Protein AF-A0AAE0BEW0-F1 (afdb_monomer_lite)

Foldseek 3Di:
DDDDDDDDPPDPPDPPVVVVVPPDDDDDPDDDDDPPDDDDPVVPCVVVQCVCVVLLLDHDDDDPVVVVVVVVCCVPVVVVSNVVSVVSVVVPDDPCVVVVVVVVVVVVVVVVVVVVVVVVVVVVVVD

Structure (mmCIF, N/CA/C/O backbone):
data_AF-A0AAE0BEW0-F1
#
_entry.id   AF-A0AAE0BEW0-F1
#
loop_
_atom_site.group_PDB
_atom_site.id
_atom_site.type_symbol
_atom_site.label_atom_id
_atom_site.label_alt_id
_atom_site.label_comp_id
_atom_site.label_asym_id
_atom_site.label_entity_id
_atom_site.label_seq_id
_atom_site.pdbx_PDB_ins_code
_atom_site.Cartn_x
_atom_site.Cartn_y
_atom_site.Cartn_z
_atom_site.occupancy
_atom_site.B_iso_or_equiv
_atom_site.auth_seq_id
_atom_site.auth_comp_id
_atom_site.auth_asym_id
_atom_site.auth_atom_id
_atom_site.pdbx_PDB_model_num
ATOM 1 N N . MET A 1 1 ? 9.118 47.280 -36.990 1.00 39.78 1 MET A N 1
ATOM 2 C CA . MET A 1 1 ? 10.405 46.649 -36.629 1.00 39.78 1 MET A CA 1
ATOM 3 C C . MET A 1 1 ? 10.401 46.364 -35.129 1.00 39.78 1 MET A C 1
ATOM 5 O O . MET A 1 1 ? 10.582 47.286 -34.350 1.00 39.78 1 MET A O 1
ATOM 9 N N . ARG A 1 2 ? 10.084 45.131 -34.708 1.00 32.12 2 ARG A N 1
ATOM 10 C CA . ARG A 1 2 ? 10.209 44.686 -33.308 1.00 32.12 2 ARG A CA 1
ATOM 11 C C . ARG A 1 2 ? 11.341 43.666 -33.266 1.00 32.12 2 ARG A C 1
ATOM 13 O O . ARG A 1 2 ? 11.221 42.608 -33.870 1.00 32.12 2 ARG A O 1
ATOM 20 N N . SER A 1 3 ? 12.441 44.033 -32.621 1.00 34.91 3 SER A N 1
ATOM 21 C CA . SER A 1 3 ? 13.587 43.159 -32.380 1.00 34.91 3 SER A CA 1
ATOM 22 C C . SER A 1 3 ? 13.322 42.350 -31.114 1.00 34.91 3 SER A C 1
ATOM 24 O O . SER A 1 3 ? 13.346 42.891 -30.012 1.00 34.91 3 SER A O 1
ATOM 26 N N . THR A 1 4 ? 13.048 41.060 -31.271 1.00 45.22 4 THR A N 1
ATOM 27 C CA . THR A 1 4 ? 13.064 40.069 -30.193 1.00 45.22 4 THR A CA 1
ATOM 28 C C . THR A 1 4 ? 14.512 39.691 -29.884 1.00 45.22 4 THR A C 1
ATOM 30 O O . THR A 1 4 ? 15.140 38.983 -30.667 1.00 45.22 4 THR A O 1
ATOM 33 N N . GLN A 1 5 ? 15.045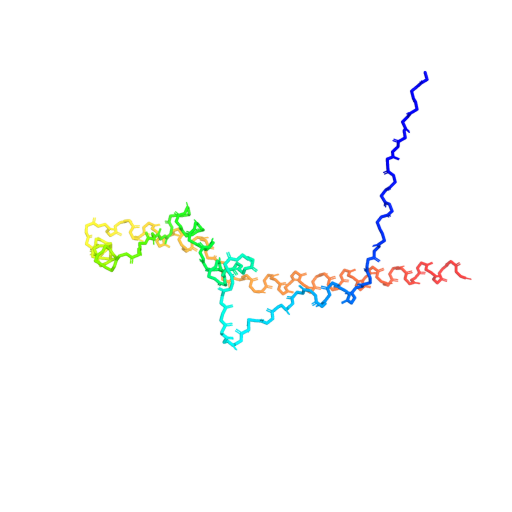 40.142 -28.748 1.00 40.38 5 GLN A N 1
ATOM 34 C CA . GLN A 1 5 ? 16.269 39.582 -28.168 1.00 40.38 5 GLN A CA 1
ATOM 35 C C . GLN A 1 5 ? 15.888 38.628 -27.034 1.00 40.38 5 GLN A C 1
ATOM 37 O O . GLN A 1 5 ? 15.293 39.028 -26.037 1.00 40.38 5 GLN A O 1
ATOM 42 N N . GLN A 1 6 ? 16.202 37.347 -27.229 1.00 37.38 6 GLN A N 1
ATOM 43 C CA . GLN A 1 6 ? 16.132 36.305 -26.206 1.00 37.38 6 GLN A CA 1
ATOM 44 C C . GLN A 1 6 ? 17.290 36.479 -25.205 1.00 37.38 6 GLN A C 1
ATOM 46 O O . GLN A 1 6 ? 18.419 36.727 -25.635 1.00 37.38 6 GLN A O 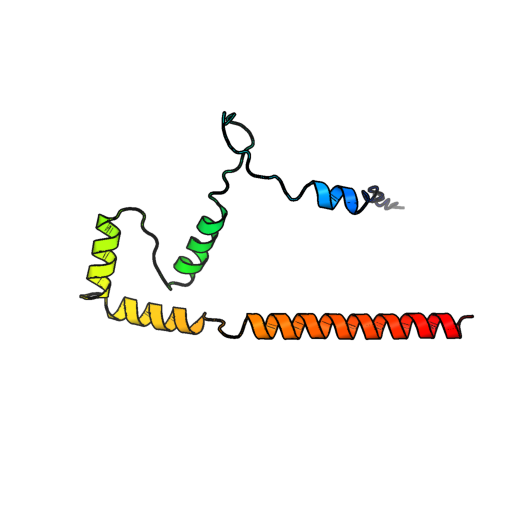1
ATOM 51 N N . PRO A 1 7 ? 17.077 36.294 -23.891 1.00 37.81 7 PRO A N 1
ATOM 52 C CA . PRO A 1 7 ? 18.180 36.208 -22.946 1.00 37.81 7 PRO A CA 1
ATOM 53 C C . PRO A 1 7 ? 18.893 34.854 -23.078 1.00 37.81 7 PRO A C 1
ATOM 55 O O . PRO A 1 7 ? 18.297 33.785 -22.969 1.00 37.81 7 PRO A O 1
ATOM 58 N N . SER A 1 8 ? 20.200 34.918 -23.328 1.00 41.16 8 SER A N 1
ATOM 59 C CA . SER A 1 8 ? 21.101 33.774 -23.477 1.00 41.16 8 SER A CA 1
ATOM 60 C C . SER A 1 8 ? 21.272 33.033 -22.140 1.00 41.16 8 SER A C 1
ATOM 62 O O . SER A 1 8 ? 21.907 33.541 -21.213 1.00 41.16 8 SER A O 1
ATOM 64 N N . CYS A 1 9 ? 20.770 31.801 -22.047 1.00 37.84 9 CYS A N 1
ATOM 65 C CA . CYS A 1 9 ? 21.039 30.884 -20.939 1.00 37.84 9 CYS A CA 1
ATOM 66 C C . CYS A 1 9 ? 22.443 30.260 -21.069 1.00 37.84 9 CYS A C 1
ATOM 68 O O . CYS A 1 9 ? 22.579 29.075 -21.355 1.00 37.84 9 CYS A O 1
ATOM 70 N N . ARG A 1 10 ? 23.515 31.034 -20.855 1.00 41.91 10 ARG A N 1
ATOM 71 C CA . ARG A 1 10 ? 24.860 30.474 -20.606 1.00 41.91 10 ARG A CA 1
ATOM 72 C C . ARG A 1 10 ? 25.130 30.407 -19.107 1.00 41.91 10 ARG A C 1
ATOM 74 O O . ARG A 1 10 ? 25.937 31.157 -18.565 1.00 41.91 10 ARG A O 1
ATOM 81 N N . GLY A 1 11 ? 24.444 29.486 -18.436 1.00 39.12 11 GLY A N 1
ATOM 82 C CA . GLY A 1 11 ? 24.844 29.021 -17.112 1.00 39.12 11 GLY A CA 1
ATOM 83 C C . GLY A 1 11 ? 25.989 28.022 -17.258 1.00 39.12 11 GLY A C 1
ATOM 84 O O . GLY A 1 11 ? 25.837 26.991 -17.905 1.00 39.12 11 GLY A O 1
ATOM 85 N N . ARG A 1 12 ? 27.151 28.342 -16.686 1.00 47.03 12 ARG A N 1
ATOM 86 C CA . ARG A 1 12 ? 28.321 27.459 -16.594 1.00 47.03 12 ARG A CA 1
ATOM 87 C C . ARG A 1 12 ? 27.908 26.154 -15.896 1.00 47.03 12 ARG A C 1
ATOM 89 O O . ARG A 1 12 ? 27.641 26.175 -14.696 1.00 47.03 12 ARG A O 1
ATOM 96 N N . LEU A 1 13 ? 27.838 25.041 -16.632 1.00 47.81 13 LEU A N 1
ATOM 97 C CA . LEU A 1 13 ? 27.651 23.707 -16.051 1.00 47.81 13 LEU A CA 1
ATOM 98 C C . LEU A 1 13 ? 28.785 23.471 -15.048 1.00 47.81 13 LEU A C 1
ATOM 100 O O . LEU A 1 13 ? 29.959 23.474 -15.422 1.00 47.81 13 LEU A O 1
ATOM 104 N N . LYS A 1 14 ? 28.446 23.335 -13.763 1.00 51.34 14 LYS A N 1
ATOM 105 C CA . LYS A 1 14 ? 29.417 22.888 -12.760 1.00 51.34 14 LYS A CA 1
ATOM 106 C C . LYS A 1 14 ? 29.784 21.428 -13.075 1.00 51.34 14 LYS A C 1
ATOM 108 O O . LYS A 1 14 ? 28.897 20.680 -13.492 1.00 51.34 14 LYS A O 1
ATOM 113 N N . PRO A 1 15 ? 31.055 21.025 -12.907 1.00 49.66 15 PRO A N 1
ATOM 114 C CA . PRO A 1 15 ? 31.491 19.656 -13.170 1.00 49.66 15 PRO A CA 1
ATOM 115 C C . PRO A 1 15 ? 30.695 18.657 -12.320 1.00 49.66 15 PRO A C 1
ATOM 117 O O . PRO A 1 15 ? 30.276 18.979 -11.205 1.00 49.66 15 PRO A O 1
ATOM 120 N N . LEU A 1 16 ? 30.483 17.453 -12.858 1.00 48.09 16 LEU A N 1
ATOM 121 C CA . LEU A 1 16 ? 29.646 16.398 -12.268 1.00 48.09 16 LEU A CA 1
ATOM 122 C C . LEU A 1 16 ? 30.068 16.033 -10.827 1.00 48.09 16 LEU A C 1
ATOM 124 O O . LEU A 1 16 ? 29.230 15.664 -10.008 1.00 48.09 16 LEU A O 1
ATOM 128 N N . GLU A 1 17 ? 31.344 16.223 -10.484 1.00 47.16 17 GLU A N 1
ATOM 129 C CA . GLU A 1 17 ? 31.893 16.020 -9.135 1.00 47.16 17 GLU A CA 1
ATOM 130 C C . GLU A 1 17 ? 31.347 17.013 -8.094 1.00 47.16 17 GLU A C 1
ATOM 132 O O . GLU A 1 17 ? 31.142 16.642 -6.938 1.00 47.16 17 GLU A O 1
ATOM 137 N N . ALA A 1 18 ? 30.994 18.242 -8.492 1.00 44.91 18 ALA A N 1
ATOM 138 C CA . ALA A 1 18 ? 30.421 19.244 -7.584 1.00 44.91 18 ALA A CA 1
ATOM 139 C C . ALA A 1 18 ? 28.955 18.944 -7.200 1.00 44.91 18 ALA A C 1
ATOM 141 O O . ALA A 1 18 ? 28.462 19.425 -6.177 1.00 44.91 18 ALA A O 1
ATOM 142 N N . LEU A 1 19 ? 28.251 18.142 -8.007 1.00 47.75 19 LEU A N 1
ATOM 143 C CA . LEU A 1 19 ? 26.893 17.663 -7.713 1.00 47.75 19 LEU A CA 1
ATOM 144 C C . LEU A 1 19 ? 26.894 16.415 -6.817 1.00 47.75 19 LEU A C 1
ATOM 146 O O . LEU A 1 19 ? 25.920 16.179 -6.105 1.00 47.75 19 LEU A O 1
ATOM 150 N N . LEU A 1 20 ? 27.985 15.645 -6.811 1.00 45.94 20 LEU A N 1
ATOM 151 C CA . LEU A 1 20 ? 28.132 14.451 -5.974 1.00 45.94 20 LEU A CA 1
ATOM 152 C C . LEU A 1 20 ? 28.548 14.785 -4.532 1.00 45.94 20 LEU A C 1
ATOM 154 O O . LEU A 1 20 ? 28.137 14.090 -3.607 1.00 45.94 20 LEU A O 1
ATOM 158 N N . GLN A 1 21 ? 29.270 15.887 -4.307 1.00 46.03 21 GLN A N 1
ATOM 159 C CA . GLN A 1 21 ? 29.674 16.320 -2.958 1.00 46.03 21 GLN A CA 1
ATOM 160 C C . GLN A 1 21 ? 28.552 16.978 -2.133 1.00 46.03 21 GLN A C 1
ATOM 162 O O . GLN A 1 21 ? 28.694 17.122 -0.924 1.00 46.03 21 GLN A O 1
ATOM 167 N N . THR A 1 22 ? 27.426 17.363 -2.743 1.00 46.72 22 THR A N 1
ATOM 168 C CA . THR A 1 22 ? 26.341 18.101 -2.059 1.00 46.72 22 THR A CA 1
ATOM 169 C C . THR A 1 22 ? 25.122 17.250 -1.676 1.00 46.72 22 THR A C 1
ATOM 171 O O . THR A 1 22 ? 24.163 17.787 -1.123 1.00 46.72 22 THR A O 1
ATOM 174 N N . ARG A 1 23 ? 25.134 15.928 -1.915 1.00 47.66 23 ARG A N 1
ATOM 175 C CA . ARG A 1 23 ? 23.971 15.040 -1.675 1.00 47.66 23 ARG A CA 1
ATOM 176 C C . ARG A 1 23 ? 24.108 13.995 -0.570 1.00 47.66 23 ARG A C 1
ATOM 178 O O . ARG A 1 23 ? 23.172 13.237 -0.352 1.00 47.66 23 ARG A O 1
ATOM 185 N N . PHE A 1 24 ? 25.200 13.998 0.178 1.00 39.97 24 PHE A N 1
ATOM 186 C CA . PHE A 1 24 ? 25.298 13.218 1.407 1.00 39.97 24 PHE A CA 1
ATOM 187 C C . PHE A 1 24 ? 25.738 14.156 2.520 1.00 39.97 24 PHE A C 1
ATOM 189 O O . PHE A 1 24 ? 26.924 14.296 2.787 1.00 39.97 24 PHE A O 1
ATOM 196 N N . HIS A 1 25 ? 24.775 14.849 3.131 1.00 48.34 25 HIS A N 1
ATOM 197 C CA . HIS A 1 25 ? 25.004 15.471 4.431 1.00 48.34 25 HIS A CA 1
ATOM 198 C C . HIS A 1 25 ? 24.862 14.357 5.476 1.00 48.34 25 HIS A C 1
ATOM 200 O O . HIS A 1 25 ? 23.738 13.900 5.700 1.00 48.34 25 HIS A O 1
ATOM 206 N N . PRO A 1 26 ? 25.956 13.852 6.077 1.00 48.28 26 PRO A N 1
ATOM 207 C CA . PRO A 1 26 ? 25.836 12.931 7.195 1.00 48.28 26 PRO A CA 1
ATOM 208 C C . PRO A 1 26 ? 25.164 13.663 8.361 1.00 48.28 26 PRO A C 1
ATOM 210 O O . PRO A 1 26 ? 25.523 14.795 8.686 1.00 48.28 26 PRO A O 1
ATOM 213 N N . CYS A 1 27 ? 24.180 13.016 8.985 1.00 44.66 27 CYS A N 1
ATOM 214 C CA . CYS A 1 27 ? 23.600 13.480 10.240 1.00 44.66 27 CYS A CA 1
ATOM 215 C C . CYS A 1 27 ? 24.734 13.607 11.279 1.00 44.66 27 CYS A C 1
ATOM 217 O O . CYS A 1 27 ? 25.398 12.601 11.546 1.00 44.66 27 CYS A O 1
ATOM 219 N N . PRO A 1 28 ? 25.011 14.797 11.843 1.00 49.84 28 PRO A N 1
ATOM 220 C CA . PRO A 1 28 ? 26.110 14.945 12.788 1.00 49.84 28 PRO A CA 1
ATOM 221 C C . PRO A 1 28 ? 25.772 14.214 14.099 1.00 49.84 28 PRO A C 1
ATOM 223 O O . PRO A 1 28 ? 24.686 14.422 14.651 1.00 49.84 28 PRO A O 1
ATOM 226 N N . PRO A 1 29 ? 26.668 13.358 14.626 1.00 46.62 29 PRO A N 1
ATOM 227 C CA . PRO A 1 29 ? 26.472 12.750 15.928 1.00 46.62 29 PRO A CA 1
ATOM 228 C C . PRO A 1 29 ? 26.848 13.772 17.004 1.00 46.62 29 PRO A C 1
ATOM 230 O O . PRO A 1 29 ? 28.020 14.033 17.254 1.00 46.62 29 PRO A O 1
ATOM 233 N N . GLY A 1 30 ? 25.831 14.331 17.657 1.00 50.59 30 GLY A N 1
ATOM 234 C CA . GLY A 1 30 ? 25.984 15.067 18.910 1.00 50.59 30 GLY A CA 1
ATOM 235 C C . GLY A 1 30 ? 26.082 16.591 18.783 1.00 50.59 30 GLY A C 1
ATOM 236 O O . GLY A 1 30 ? 26.987 17.131 18.163 1.00 50.59 30 GLY A O 1
ATOM 237 N N . GLY A 1 31 ? 25.182 17.266 19.504 1.00 48.53 31 GLY A N 1
ATOM 238 C CA . GLY A 1 31 ? 25.448 18.576 20.103 1.00 48.53 31 GLY A CA 1
ATOM 239 C C . GLY A 1 31 ? 25.058 19.815 19.292 1.00 48.53 31 GLY A C 1
ATOM 240 O O . GLY A 1 31 ? 25.670 20.136 18.285 1.00 48.53 31 GLY A O 1
ATOM 241 N N . LEU A 1 32 ? 24.112 20.572 19.861 1.00 38.91 32 LEU A N 1
ATOM 242 C CA . LEU A 1 32 ? 23.726 21.959 19.554 1.00 38.91 32 LEU A CA 1
ATOM 243 C C . LEU A 1 32 ? 22.981 22.207 18.231 1.00 38.91 32 LEU A C 1
ATOM 245 O O . LEU A 1 32 ? 23.514 22.655 17.220 1.00 38.91 32 LEU A O 1
ATOM 249 N N . TRP A 1 33 ? 21.665 22.034 18.321 1.00 43.84 33 TRP A N 1
ATOM 250 C CA . TRP A 1 33 ? 20.686 22.520 17.358 1.00 43.84 33 TRP A CA 1
ATOM 251 C C . TRP A 1 33 ? 20.615 24.054 17.415 1.00 43.84 33 TRP A C 1
ATOM 253 O O . TRP A 1 33 ? 19.978 24.624 18.300 1.00 43.84 33 TRP A O 1
ATOM 263 N N . SER A 1 34 ? 21.270 24.737 16.475 1.00 44.34 34 SER A N 1
ATOM 264 C CA . SER A 1 34 ? 20.982 26.148 16.197 1.00 44.34 34 SER A CA 1
ATOM 265 C C . SER A 1 34 ? 19.658 26.247 15.431 1.00 44.34 34 SER A C 1
ATOM 267 O O . SER A 1 34 ? 19.418 25.511 14.476 1.00 44.34 34 SER A O 1
ATOM 269 N N . SER A 1 35 ? 18.778 27.151 15.859 1.00 43.56 35 SER A N 1
ATOM 270 C CA . SER A 1 35 ? 17.347 27.216 15.519 1.00 43.56 35 SER A CA 1
ATOM 271 C C . SER A 1 35 ? 17.006 27.674 14.094 1.00 43.56 35 SER A C 1
ATOM 273 O O . SER A 1 35 ? 15.841 27.940 13.795 1.00 43.56 35 SER A O 1
ATOM 275 N N . LYS A 1 36 ? 17.979 27.775 13.184 1.00 47.31 36 LYS A N 1
ATOM 276 C CA . LYS A 1 36 ? 17.740 28.180 11.793 1.00 47.31 36 LYS A CA 1
ATOM 277 C C . LYS A 1 36 ? 18.599 27.339 10.847 1.00 47.31 36 LYS A C 1
ATOM 279 O O . LYS A 1 36 ? 19.810 27.508 10.817 1.00 47.31 36 LYS A O 1
ATOM 284 N N . ALA A 1 37 ? 17.930 26.499 10.052 1.00 48.19 37 ALA A N 1
ATOM 285 C CA . ALA A 1 37 ? 18.455 25.690 8.939 1.00 48.19 37 ALA A CA 1
ATOM 286 C C . ALA A 1 37 ? 18.991 24.270 9.241 1.00 48.19 37 ALA A C 1
ATOM 288 O O . ALA A 1 37 ? 19.957 23.827 8.628 1.00 48.19 37 ALA A O 1
ATOM 289 N N . ALA A 1 38 ? 18.284 23.508 10.077 1.00 48.78 38 ALA A N 1
ATOM 290 C CA . ALA A 1 38 ? 18.289 22.044 10.019 1.00 48.78 38 ALA A CA 1
ATOM 291 C C . ALA A 1 38 ? 16.832 21.572 9.907 1.00 48.78 38 ALA A C 1
ATOM 293 O O . ALA A 1 38 ? 16.097 21.586 10.892 1.00 48.78 38 ALA A O 1
ATOM 294 N N . GLY A 1 39 ? 16.378 21.235 8.697 1.00 49.59 39 GLY A N 1
ATOM 295 C CA . GLY A 1 39 ? 15.102 20.535 8.540 1.00 49.59 39 GLY A CA 1
ATOM 296 C C . GLY A 1 39 ? 15.235 19.148 9.180 1.00 49.59 39 GLY A C 1
ATOM 297 O O . GLY A 1 39 ? 16.208 18.456 8.869 1.00 49.59 39 GLY A O 1
ATOM 298 N N . PRO A 1 40 ? 14.353 18.745 10.108 1.00 50.56 40 PRO A N 1
ATOM 299 C CA . PRO A 1 40 ? 14.504 17.477 10.807 1.00 50.56 40 PRO A CA 1
ATOM 300 C C . PRO A 1 40 ? 14.339 16.303 9.833 1.00 50.56 40 PRO A C 1
ATOM 302 O O . PRO A 1 40 ? 13.456 16.308 8.980 1.00 50.56 40 PRO A O 1
ATOM 305 N N . CYS A 1 41 ? 15.147 15.253 10.007 1.00 50.34 41 CYS A N 1
ATOM 306 C CA . CYS A 1 41 ? 15.020 13.958 9.318 1.00 50.34 41 CYS A CA 1
ATOM 307 C C . CYS A 1 41 ? 13.684 13.228 9.606 1.00 50.34 41 CYS A C 1
ATOM 309 O O . CYS A 1 41 ? 13.534 12.063 9.250 1.00 50.34 41 CYS A O 1
ATOM 311 N N . THR A 1 42 ? 12.726 13.882 10.270 1.00 46.44 42 THR A N 1
ATOM 312 C CA . THR A 1 42 ? 11.420 13.331 10.651 1.00 46.44 42 THR A CA 1
ATOM 313 C C . THR A 1 42 ? 10.417 13.320 9.499 1.00 46.44 42 THR A C 1
ATOM 315 O O . THR A 1 42 ? 9.488 12.525 9.526 1.00 46.44 42 THR A O 1
ATOM 318 N N . VAL A 1 43 ? 10.623 14.129 8.454 1.00 59.19 43 VAL A N 1
ATOM 319 C CA . VAL A 1 43 ? 9.678 14.246 7.325 1.00 59.19 43 VAL A CA 1
ATOM 320 C C . VAL A 1 43 ? 9.649 13.037 6.382 1.00 59.19 43 VAL A C 1
ATOM 322 O O . VAL A 1 43 ? 8.764 12.955 5.543 1.00 59.19 43 VAL A O 1
ATOM 325 N N . MET A 1 44 ? 10.579 12.082 6.506 1.00 73.88 44 MET A N 1
ATOM 326 C CA . MET A 1 44 ? 10.679 10.968 5.546 1.00 73.88 44 MET A CA 1
ATOM 327 C C . MET A 1 44 ? 9.438 10.065 5.529 1.00 73.88 44 MET A C 1
ATOM 329 O O . MET A 1 44 ? 9.079 9.549 4.477 1.00 73.88 44 MET A O 1
ATOM 333 N N . GLU A 1 45 ? 8.785 9.880 6.678 1.00 84.38 45 GLU A N 1
ATOM 334 C CA . GLU A 1 45 ? 7.634 8.974 6.811 1.00 84.38 45 GLU A CA 1
ATOM 335 C C . GLU A 1 45 ? 6.300 9.716 6.963 1.00 84.38 45 GLU A C 1
ATOM 337 O O . GLU A 1 45 ? 5.237 9.127 6.775 1.00 84.38 45 GLU A O 1
ATOM 342 N N . GLU A 1 46 ? 6.324 11.013 7.283 1.00 86.12 46 GLU A N 1
ATOM 343 C CA . GLU A 1 46 ? 5.103 11.813 7.438 1.00 86.12 46 GLU A CA 1
ATOM 344 C C . GLU A 1 46 ? 4.361 11.969 6.101 1.00 86.12 46 GLU A C 1
ATOM 346 O O . GLU A 1 46 ? 3.130 11.902 6.066 1.00 86.12 46 GLU A O 1
ATOM 351 N N . ASP A 1 47 ? 5.098 12.044 4.989 1.00 84.50 47 ASP A N 1
ATOM 352 C CA . ASP A 1 47 ? 4.538 12.109 3.633 1.00 84.50 47 ASP A CA 1
ATOM 353 C C . ASP A 1 47 ? 3.831 10.809 3.198 1.00 84.50 47 ASP A C 1
ATOM 355 O O . ASP A 1 47 ? 3.046 10.812 2.246 1.00 84.50 47 ASP A O 1
ATOM 359 N N . ASN A 1 48 ? 4.032 9.696 3.913 1.00 92.44 48 ASN A N 1
ATOM 360 C CA . ASN A 1 48 ? 3.308 8.449 3.653 1.00 92.44 48 ASN A CA 1
ATOM 361 C C . ASN A 1 48 ? 1.877 8.481 4.222 1.00 92.44 48 ASN A C 1
ATOM 363 O O . ASN A 1 48 ? 1.019 7.714 3.775 1.00 92.44 48 ASN A O 1
ATOM 367 N N . ILE A 1 49 ? 1.587 9.370 5.184 1.00 94.06 49 ILE A N 1
ATOM 368 C CA . ILE A 1 49 ? 0.277 9.444 5.848 1.00 94.06 49 ILE A CA 1
ATOM 369 C C . ILE A 1 49 ? -0.839 9.810 4.854 1.00 94.06 49 ILE A C 1
ATOM 371 O O . ILE A 1 49 ? -1.816 9.055 4.786 1.00 94.06 49 ILE A O 1
ATOM 375 N N . PRO A 1 50 ? -0.726 10.887 4.045 1.00 95.25 50 PRO A N 1
ATOM 376 C CA . PRO A 1 50 ? -1.755 11.223 3.061 1.00 95.25 50 PRO A CA 1
ATOM 377 C C . PRO A 1 50 ? -1.987 10.092 2.058 1.00 95.25 50 PRO A C 1
ATOM 379 O O . PRO A 1 50 ? -3.128 9.771 1.746 1.00 95.25 50 PRO A O 1
ATOM 382 N N . TYR A 1 51 ? -0.930 9.393 1.628 1.00 95.06 51 TYR A N 1
ATOM 383 C CA . TYR A 1 51 ? -1.066 8.270 0.700 1.00 95.06 51 TYR A CA 1
ATOM 384 C C . TYR A 1 51 ? -1.960 7.146 1.254 1.00 95.06 51 TYR A C 1
ATOM 386 O O . TYR A 1 51 ? -2.743 6.554 0.513 1.00 95.06 51 TYR A O 1
ATOM 394 N N . VAL A 1 52 ? -1.898 6.861 2.556 1.00 96.88 52 VAL A N 1
ATOM 395 C CA . VAL A 1 52 ? -2.749 5.848 3.205 1.00 96.88 52 VAL A CA 1
ATOM 396 C C . VAL A 1 52 ? -4.172 6.369 3.442 1.00 96.88 52 VAL A C 1
ATOM 398 O O . VAL A 1 52 ? -5.148 5.660 3.169 1.00 96.88 52 VAL A O 1
ATOM 401 N N . VAL A 1 53 ? -4.293 7.597 3.952 1.00 97.00 53 VAL A N 1
ATOM 402 C CA . VAL A 1 53 ? -5.571 8.187 4.379 1.00 97.00 53 VAL A CA 1
ATOM 403 C C . VAL A 1 53 ? -6.436 8.587 3.183 1.00 97.00 53 VAL A C 1
ATOM 405 O O . VAL A 1 53 ? -7.612 8.223 3.137 1.00 97.00 53 VAL A O 1
ATOM 408 N N . ASP A 1 54 ? -5.866 9.248 2.175 1.00 96.62 54 ASP A N 1
ATOM 409 C CA . ASP A 1 54 ? -6.608 9.740 1.006 1.00 96.62 54 ASP A CA 1
ATOM 410 C C . ASP A 1 54 ? -7.126 8.585 0.142 1.00 96.62 54 ASP A C 1
ATOM 412 O O . ASP A 1 54 ? -8.238 8.633 -0.391 1.00 96.62 54 ASP A O 1
ATOM 416 N N . ASN A 1 55 ? -6.365 7.488 0.080 1.00 97.00 55 ASN A N 1
ATOM 417 C CA . ASN A 1 55 ? -6.796 6.247 -0.566 1.00 97.00 55 ASN A CA 1
ATOM 418 C C . ASN A 1 55 ? -7.731 5.394 0.313 1.00 97.00 55 ASN A C 1
ATOM 420 O O . ASN A 1 55 ? -8.195 4.332 -0.114 1.00 97.00 55 ASN A O 1
ATOM 424 N N . LYS A 1 56 ? -8.049 5.851 1.531 1.00 97.06 56 LYS A N 1
ATOM 425 C CA . LYS A 1 56 ? -8.971 5.201 2.474 1.00 97.06 56 LYS A CA 1
ATOM 426 C C . LYS A 1 56 ? -8.581 3.759 2.791 1.00 97.06 56 LYS A C 1
ATOM 428 O O . LYS A 1 56 ? -9.456 2.894 2.878 1.00 97.06 56 LYS A O 1
ATOM 433 N N . VAL A 1 57 ? -7.290 3.470 2.909 1.00 97.62 57 VAL A N 1
ATOM 434 C CA . VAL A 1 57 ? -6.794 2.124 3.265 1.00 97.62 57 VAL A CA 1
ATOM 435 C C . VAL A 1 57 ? -6.277 2.035 4.693 1.00 97.62 57 VAL A C 1
ATOM 437 O O . VAL A 1 57 ? -5.832 0.979 5.130 1.00 97.62 57 VAL A O 1
ATOM 440 N N . GLY A 1 58 ? -6.366 3.142 5.420 1.00 96.81 58 GLY A N 1
ATOM 441 C CA . GLY A 1 58 ? -6.094 3.233 6.838 1.00 96.81 58 GLY A CA 1
ATOM 442 C C . GLY A 1 58 ? -6.534 4.590 7.374 1.00 96.81 58 GLY A C 1
ATOM 443 O O . GLY A 1 58 ? -7.080 5.422 6.649 1.00 96.81 58 GLY A O 1
ATOM 444 N N . THR A 1 59 ? -6.269 4.804 8.655 1.00 96.50 59 THR A N 1
ATOM 445 C CA . THR A 1 59 ? -6.487 6.074 9.347 1.00 96.50 59 THR A CA 1
ATOM 446 C C . THR A 1 59 ? -5.233 6.442 10.127 1.00 96.50 59 THR A C 1
ATOM 448 O O . THR A 1 59 ? -4.424 5.572 10.453 1.00 96.50 59 THR A O 1
ATOM 451 N N . PHE A 1 60 ? -5.085 7.720 10.453 1.00 96.50 60 PHE A N 1
ATOM 452 C CA . PHE A 1 60 ? -3.992 8.224 11.272 1.00 96.50 60 PHE A CA 1
ATOM 453 C C . PHE A 1 60 ? -4.525 8.788 12.590 1.00 96.50 60 PHE A C 1
ATOM 455 O O . PHE A 1 60 ? -5.494 9.543 12.607 1.00 96.50 60 PHE A O 1
ATOM 462 N N . GLU A 1 61 ? -3.892 8.416 13.699 1.00 97.19 61 GLU A N 1
ATOM 463 C CA . GLU A 1 61 ? -4.181 8.933 15.035 1.00 97.19 61 GLU A CA 1
ATOM 464 C C . GLU A 1 61 ? -2.918 8.806 15.893 1.00 97.19 61 GLU A C 1
ATOM 466 O O . GLU A 1 61 ? -2.233 7.787 15.846 1.00 97.19 61 GLU A O 1
ATOM 471 N N . SER A 1 62 ? -2.610 9.831 16.688 1.00 95.19 62 SER A N 1
ATOM 472 C CA . SER A 1 62 ? -1.412 9.876 17.534 1.00 95.19 62 SER A CA 1
ATOM 473 C C . SER A 1 62 ? -1.694 9.508 18.993 1.00 95.19 62 SER A C 1
ATOM 475 O O . SER A 1 62 ? -0.772 9.202 19.749 1.00 95.19 62 SER A O 1
ATOM 477 N N . LYS A 1 63 ? -2.965 9.516 19.420 1.00 97.38 63 LYS A N 1
ATOM 478 C CA . LYS A 1 63 ? -3.371 9.236 20.805 1.00 97.38 63 LYS A CA 1
ATOM 479 C C . LYS A 1 63 ? -3.643 7.740 21.019 1.00 97.38 63 LYS A C 1
ATOM 481 O O . LYS A 1 63 ? -4.634 7.231 20.489 1.00 97.38 63 LYS A O 1
ATOM 486 N N . PRO A 1 64 ? -2.911 7.046 21.915 1.00 98.06 64 PRO A N 1
ATOM 487 C CA . PRO A 1 64 ? -3.071 5.601 22.132 1.00 98.06 64 PRO A CA 1
ATOM 488 C C . PRO A 1 64 ? -4.500 5.158 22.475 1.00 98.06 64 PRO A C 1
ATOM 490 O O . PRO A 1 64 ? -4.985 4.155 21.960 1.00 98.06 64 PRO A O 1
ATOM 493 N N . LYS A 1 65 ? -5.219 5.938 23.296 1.00 98.12 65 LYS A N 1
ATOM 494 C CA . LYS A 1 65 ? -6.617 5.640 23.659 1.00 98.12 65 LYS A CA 1
ATOM 495 C C . LYS A 1 65 ? -7.555 5.658 22.450 1.00 98.12 65 LYS A C 1
ATOM 497 O O . LYS A 1 65 ? -8.480 4.858 22.380 1.00 98.12 65 LYS A O 1
ATOM 502 N N . LYS A 1 66 ? -7.327 6.575 21.508 1.00 98.12 66 LYS A N 1
ATOM 503 C CA . LYS A 1 66 ? -8.131 6.681 20.288 1.00 98.12 66 LYS A CA 1
ATOM 504 C C . LYS A 1 66 ? -7.785 5.560 19.311 1.00 98.12 66 LYS A C 1
ATOM 506 O O . LYS A 1 66 ? -8.704 4.978 18.753 1.00 98.12 66 LYS A O 1
ATOM 511 N N . ILE A 1 67 ? -6.508 5.185 19.203 1.00 97.88 67 ILE A N 1
ATOM 512 C CA . ILE A 1 67 ? -6.074 4.012 18.426 1.00 97.88 67 ILE A CA 1
ATOM 513 C C . ILE A 1 67 ? -6.767 2.741 18.937 1.00 97.88 67 ILE A C 1
ATOM 515 O O . ILE A 1 67 ? -7.360 2.011 18.149 1.00 97.88 67 ILE A O 1
ATOM 519 N N . ALA A 1 68 ? -6.761 2.506 20.253 1.00 98.19 68 ALA A N 1
ATOM 520 C CA . ALA A 1 68 ? -7.429 1.345 20.843 1.00 98.19 68 ALA A CA 1
ATOM 521 C C . ALA A 1 68 ? -8.935 1.323 20.534 1.00 98.19 68 ALA A C 1
ATOM 523 O O . ALA A 1 68 ? -9.474 0.274 20.190 1.00 98.19 68 ALA A O 1
ATOM 524 N N . GLN A 1 69 ? -9.600 2.483 20.591 1.00 98.19 69 GLN A N 1
ATOM 525 C CA . GLN A 1 69 ? -11.008 2.594 20.212 1.00 98.19 69 GLN A CA 1
ATOM 526 C C . GLN A 1 69 ? -11.232 2.275 18.728 1.00 98.19 69 GLN A C 1
ATOM 528 O O . GLN A 1 69 ? -12.153 1.535 18.411 1.00 98.19 69 GLN A O 1
ATOM 533 N N . ILE A 1 70 ? -10.392 2.791 17.825 1.00 98.06 70 ILE A N 1
ATOM 534 C CA . ILE A 1 70 ? -10.486 2.523 16.380 1.00 98.06 70 ILE A CA 1
ATOM 535 C C . ILE A 1 70 ? -10.356 1.021 16.101 1.00 98.06 70 ILE A C 1
ATOM 537 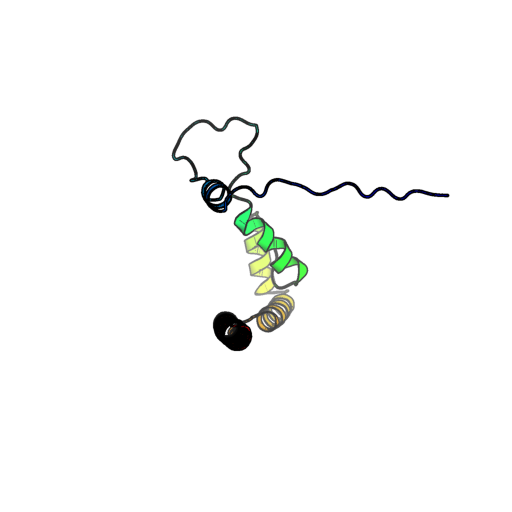O O . ILE A 1 70 ? -11.181 0.452 15.392 1.00 98.06 70 ILE A O 1
ATOM 541 N N . VAL A 1 71 ? -9.360 0.363 16.700 1.00 97.88 71 VAL A N 1
ATOM 542 C CA . VAL A 1 71 ? -9.154 -1.085 16.535 1.00 97.88 71 VAL A CA 1
ATOM 543 C C . VAL A 1 71 ? -10.330 -1.878 17.115 1.00 97.88 71 VAL A C 1
ATOM 545 O O . VAL A 1 71 ? -10.811 -2.815 16.481 1.00 97.88 71 VAL A O 1
ATOM 548 N N . SER A 1 72 ? -10.833 -1.479 18.287 1.00 98.31 72 SER A N 1
ATOM 549 C CA . SER A 1 72 ? -12.022 -2.081 18.901 1.00 98.31 72 SER A CA 1
ATOM 550 C C . SER A 1 72 ? -13.260 -1.938 18.011 1.00 98.31 72 SER A C 1
ATOM 552 O O . SER A 1 72 ? -14.026 -2.888 17.866 1.00 98.31 72 SER A O 1
ATOM 554 N N . ASP A 1 73 ? -13.457 -0.771 17.397 1.00 98.00 73 ASP A N 1
ATOM 555 C CA . ASP A 1 73 ? -14.567 -0.523 16.480 1.00 98.00 73 ASP A CA 1
ATOM 556 C C . ASP A 1 73 ? -14.461 -1.416 15.235 1.00 98.00 73 ASP A C 1
ATOM 558 O O . ASP A 1 73 ? -15.447 -2.048 14.860 1.00 98.00 73 ASP A O 1
ATOM 562 N N . TRP A 1 74 ? -13.278 -1.518 14.617 1.00 98.25 74 TRP A N 1
ATOM 563 C CA . TRP A 1 74 ? -13.043 -2.360 13.434 1.00 98.25 74 TRP A CA 1
ATOM 564 C C . TRP A 1 74 ? -13.256 -3.853 13.689 1.00 98.25 74 TRP A C 1
ATOM 566 O O . TRP A 1 74 ? -13.618 -4.584 12.772 1.00 98.25 74 TRP A O 1
ATOM 576 N N . PHE A 1 75 ? -13.051 -4.324 14.917 1.00 97.56 75 PHE A N 1
ATOM 577 C CA . PHE A 1 75 ? -13.356 -5.709 15.291 1.00 97.56 75 PHE A CA 1
ATOM 578 C C . PHE A 1 75 ? -14.770 -5.902 15.844 1.00 97.56 75 PHE A C 1
ATOM 580 O O . PHE A 1 75 ? -15.183 -7.041 16.059 1.00 97.56 75 PHE A O 1
ATOM 587 N N . GLY A 1 76 ? -15.524 -4.819 16.030 1.00 96.88 76 GLY A N 1
ATOM 588 C CA . GLY A 1 76 ? -16.914 -4.845 16.463 1.00 96.88 76 GLY A CA 1
ATOM 589 C C . GLY A 1 76 ? -17.832 -4.153 15.451 1.00 96.88 76 GLY A C 1
ATOM 590 O O . GLY A 1 76 ? -18.016 -4.664 14.346 1.00 96.88 76 GLY A O 1
ATOM 591 N N . PRO A 1 77 ? -18.440 -3.009 15.810 1.00 97.50 77 PRO A N 1
ATOM 592 C CA . PRO A 1 77 ? -19.513 -2.391 15.029 1.00 97.50 77 PRO A CA 1
ATOM 593 C C . PRO A 1 77 ? -19.094 -1.860 13.649 1.00 97.50 77 PRO A C 1
ATOM 595 O O . PRO A 1 77 ? -19.961 -1.617 12.818 1.00 97.50 77 PRO A O 1
ATOM 598 N N . LYS A 1 78 ? -17.796 -1.659 13.389 1.00 97.69 78 LYS A N 1
ATOM 599 C CA . LYS A 1 78 ? -17.257 -1.147 12.116 1.00 97.69 78 LYS A CA 1
ATOM 600 C C . LYS A 1 78 ? -16.458 -2.201 11.347 1.00 97.69 78 LYS A C 1
ATOM 602 O O . LYS A 1 78 ? -15.526 -1.866 10.616 1.00 97.69 78 LYS A O 1
ATOM 607 N N . ARG A 1 79 ? -16.811 -3.478 11.493 1.00 97.56 79 ARG A N 1
ATOM 608 C CA . ARG A 1 79 ? -16.166 -4.569 10.750 1.00 97.56 79 ARG A CA 1
ATOM 609 C C . ARG A 1 79 ? -16.258 -4.397 9.233 1.00 97.56 79 ARG A C 1
ATOM 611 O O . ARG A 1 79 ? -15.265 -4.599 8.540 1.00 97.56 79 ARG A O 1
ATOM 618 N N . ASP A 1 80 ? -17.399 -3.935 8.735 1.00 97.94 80 ASP A N 1
ATOM 619 C CA . ASP A 1 80 ? -17.602 -3.696 7.301 1.00 97.94 80 ASP A CA 1
ATOM 620 C C . ASP A 1 80 ? -16.644 -2.622 6.754 1.00 97.94 80 ASP A C 1
ATOM 622 O O . ASP A 1 80 ? -16.164 -2.710 5.622 1.00 97.94 80 ASP A O 1
ATOM 626 N N . GLU A 1 81 ? -16.307 -1.617 7.570 1.00 96.88 81 GLU A N 1
ATOM 627 C CA . GLU A 1 81 ? -15.317 -0.595 7.218 1.00 96.88 81 GLU A CA 1
ATOM 628 C C . GLU A 1 81 ? -13.922 -1.211 7.066 1.00 96.88 81 GLU A C 1
ATOM 630 O O . GLU A 1 81 ? -13.227 -0.926 6.086 1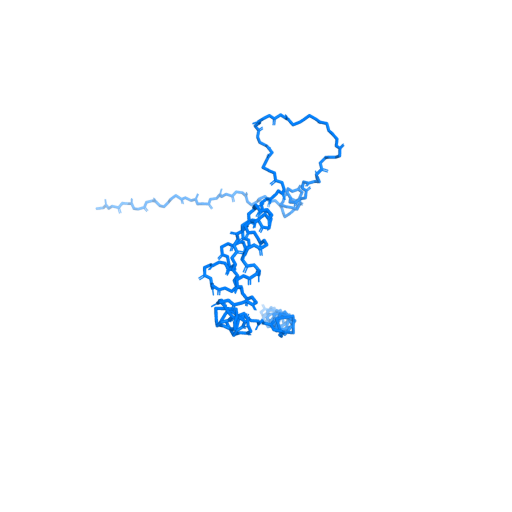.00 96.88 81 GLU A O 1
ATOM 635 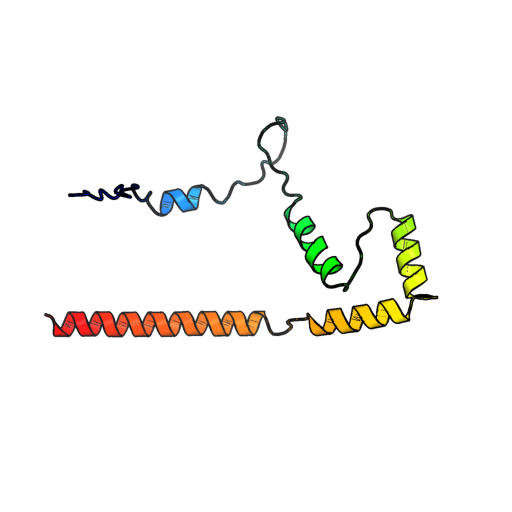N N . LEU A 1 82 ? -13.535 -2.094 7.995 1.00 98.06 82 LEU A N 1
ATOM 636 C CA . LEU A 1 82 ? -12.266 -2.818 7.942 1.00 98.06 82 LEU A CA 1
ATOM 637 C C . LEU A 1 82 ? -12.168 -3.693 6.688 1.00 98.06 82 LEU A C 1
ATOM 639 O O . LEU A 1 82 ? -11.151 -3.661 5.992 1.00 98.06 82 LEU A O 1
ATOM 643 N N . GLU A 1 83 ? -13.225 -4.437 6.366 1.00 98.12 83 GLU A N 1
ATOM 644 C CA . GLU A 1 83 ? -13.270 -5.276 5.166 1.00 98.12 83 GLU A CA 1
ATOM 645 C C . GLU A 1 83 ? -13.167 -4.425 3.890 1.00 98.12 83 GLU A C 1
ATOM 647 O O . GLU A 1 83 ? -12.367 -4.725 2.998 1.00 98.12 83 GLU A O 1
ATOM 652 N N . ALA A 1 84 ? -13.877 -3.296 3.831 1.00 98.06 84 ALA A N 1
ATOM 653 C CA . ALA A 1 84 ? -13.798 -2.373 2.704 1.00 98.06 84 ALA A CA 1
ATOM 654 C C . ALA A 1 84 ? -12.398 -1.744 2.546 1.00 98.06 84 ALA A C 1
ATOM 656 O O . ALA A 1 84 ? -11.913 -1.594 1.419 1.00 98.06 84 ALA A O 1
ATOM 657 N N . MET A 1 85 ? -11.728 -1.383 3.647 1.00 98.12 85 MET A N 1
ATOM 658 C CA . MET A 1 85 ? -10.335 -0.918 3.613 1.00 98.12 85 MET A CA 1
ATOM 659 C C . MET A 1 85 ? -9.388 -2.012 3.116 1.00 98.12 85 MET A C 1
ATOM 661 O O . MET A 1 85 ? -8.541 -1.731 2.269 1.00 98.12 85 MET A O 1
ATOM 665 N N . ALA A 1 86 ? -9.548 -3.255 3.580 1.00 98.00 86 ALA A N 1
ATOM 666 C CA . ALA A 1 86 ? -8.708 -4.379 3.170 1.00 98.00 86 ALA A CA 1
ATOM 667 C C . ALA A 1 86 ? -8.815 -4.660 1.662 1.00 98.00 86 ALA A C 1
ATOM 669 O O . ALA A 1 86 ? -7.802 -4.893 0.996 1.00 98.00 86 ALA A O 1
ATOM 670 N N . VAL A 1 87 ? -10.024 -4.573 1.096 1.00 98.38 87 VAL A N 1
ATOM 671 C CA . VAL A 1 87 ? -10.246 -4.701 -0.355 1.00 98.38 87 VAL A CA 1
ATOM 672 C C . VAL A 1 87 ? -9.499 -3.609 -1.126 1.00 98.38 87 VAL A C 1
ATOM 674 O O . VAL A 1 87 ? -8.793 -3.915 -2.090 1.00 98.38 87 VAL A O 1
ATOM 677 N N . ARG A 1 88 ? -9.590 -2.345 -0.690 1.00 98.12 88 ARG A N 1
ATOM 678 C CA . ARG A 1 88 ? -8.857 -1.232 -1.321 1.00 98.12 88 ARG A CA 1
ATOM 679 C C . ARG A 1 88 ? -7.341 -1.392 -1.188 1.00 98.12 88 ARG A C 1
ATOM 681 O O . ARG A 1 88 ? -6.625 -1.221 -2.171 1.00 98.12 88 ARG A O 1
ATOM 688 N N . ALA A 1 89 ? -6.852 -1.793 -0.014 1.00 98.06 89 ALA A N 1
ATOM 689 C CA . ALA A 1 89 ? -5.431 -2.040 0.226 1.00 98.06 89 ALA A CA 1
ATOM 690 C C . ALA A 1 89 ? -4.885 -3.126 -0.711 1.00 98.06 89 ALA A C 1
ATOM 692 O O . ALA A 1 89 ? -3.837 -2.949 -1.333 1.00 98.06 89 ALA A O 1
ATOM 693 N N . LYS A 1 90 ? -5.638 -4.219 -0.885 1.00 97.88 90 LYS A N 1
ATOM 694 C CA . LYS A 1 90 ? -5.292 -5.290 -1.824 1.00 97.88 90 LYS A CA 1
ATOM 695 C C . LYS A 1 90 ? -5.239 -4.792 -3.269 1.00 97.88 90 LYS A C 1
ATOM 697 O O . LYS A 1 90 ? -4.328 -5.178 -3.996 1.00 97.88 90 LYS A O 1
ATOM 702 N N . ALA A 1 91 ? -6.175 -3.935 -3.677 1.00 97.31 91 ALA A N 1
ATOM 703 C CA . ALA A 1 91 ? -6.202 -3.365 -5.024 1.00 97.31 91 ALA A CA 1
ATOM 704 C C . ALA A 1 91 ? -5.011 -2.429 -5.306 1.00 97.31 91 ALA A C 1
ATOM 706 O O . ALA A 1 91 ? -4.526 -2.384 -6.434 1.00 97.31 91 ALA A O 1
ATOM 707 N N . MET A 1 92 ? -4.507 -1.718 -4.292 1.00 96.50 92 MET A N 1
ATOM 708 C CA . MET A 1 92 ? -3.326 -0.854 -4.433 1.00 96.50 92 MET A CA 1
ATOM 709 C C . MET A 1 92 ? -1.994 -1.601 -4.381 1.00 96.50 92 MET A C 1
ATOM 711 O O . MET A 1 92 ? -0.965 -1.057 -4.787 1.00 96.50 92 MET A O 1
ATOM 715 N N . GLY A 1 93 ? -1.985 -2.832 -3.870 1.00 96.44 93 GLY A N 1
ATOM 716 C CA . GLY A 1 93 ? -0.776 -3.635 -3.764 1.00 96.44 93 GLY A CA 1
ATOM 717 C C . GLY A 1 93 ? -0.108 -3.843 -5.125 1.00 96.44 93 GLY A C 1
ATOM 718 O O . GLY A 1 93 ? -0.732 -4.295 -6.085 1.00 96.44 93 GLY A O 1
ATOM 719 N N . ARG A 1 94 ? 1.199 -3.571 -5.206 1.00 97.19 94 ARG A N 1
ATOM 720 C CA . ARG A 1 94 ? 2.022 -3.816 -6.404 1.00 97.19 94 ARG A CA 1
ATOM 721 C C . ARG A 1 94 ? 3.058 -4.916 -6.136 1.00 97.19 94 ARG A C 1
ATOM 723 O O . ARG A 1 94 ? 4.252 -4.631 -6.135 1.00 97.19 94 ARG A O 1
ATOM 730 N N . PRO A 1 95 ? 2.647 -6.185 -5.947 1.00 97.62 95 PRO A N 1
ATOM 731 C CA . PRO A 1 95 ? 3.557 -7.260 -5.534 1.00 97.62 95 PRO A CA 1
ATOM 732 C C . PRO A 1 95 ? 4.669 -7.560 -6.551 1.00 97.62 95 PRO A C 1
ATOM 734 O O . PRO A 1 95 ? 5.709 -8.090 -6.184 1.00 97.62 95 PRO A O 1
ATOM 737 N N . LYS A 1 96 ? 4.476 -7.205 -7.830 1.00 97.69 96 LYS A N 1
ATOM 738 C CA . LYS A 1 96 ? 5.480 -7.381 -8.894 1.00 97.69 96 LYS A CA 1
ATOM 739 C C . LYS A 1 96 ? 6.336 -6.137 -9.164 1.00 97.69 96 LYS A C 1
ATOM 741 O O . LYS A 1 96 ? 7.028 -6.107 -10.174 1.00 97.69 96 LYS A O 1
ATOM 746 N N . ALA A 1 97 ? 6.267 -5.101 -8.322 1.00 98.12 97 ALA A N 1
ATOM 747 C CA . ALA A 1 97 ? 6.947 -3.827 -8.575 1.00 98.12 97 ALA A CA 1
ATOM 748 C C . ALA A 1 97 ? 8.442 -4.010 -8.873 1.00 98.12 97 ALA A C 1
ATOM 750 O O . ALA A 1 97 ? 8.910 -3.516 -9.892 1.00 98.12 97 ALA A O 1
ATOM 751 N N . THR A 1 98 ? 9.158 -4.785 -8.056 1.00 98.31 98 THR A N 1
ATOM 752 C CA . THR A 1 98 ? 10.597 -5.024 -8.235 1.00 98.31 98 THR A CA 1
ATOM 753 C C . THR A 1 98 ? 10.922 -5.705 -9.562 1.00 98.31 98 THR A C 1
ATOM 755 O O . THR A 1 98 ? 11.848 -5.277 -10.239 1.00 98.31 98 THR A O 1
ATOM 758 N N . PHE A 1 99 ? 10.146 -6.714 -9.972 1.00 98.44 99 PHE A N 1
ATOM 759 C CA . PHE A 1 99 ? 10.355 -7.382 -11.263 1.00 98.44 99 PHE A CA 1
ATOM 760 C C . PHE A 1 99 ? 10.182 -6.410 -12.424 1.00 98.44 99 PHE A C 1
ATOM 762 O O . PHE A 1 99 ? 11.053 -6.332 -13.278 1.00 98.44 99 PHE A O 1
ATOM 769 N N . ARG A 1 100 ? 9.115 -5.603 -12.395 1.00 98.38 100 ARG A N 1
ATOM 770 C CA . ARG A 1 100 ? 8.863 -4.595 -13.433 1.00 98.38 100 ARG A CA 1
ATOM 771 C C . ARG A 1 100 ? 9.979 -3.557 -13.493 1.00 98.38 100 ARG A C 1
ATOM 773 O O . ARG A 1 100 ? 10.426 -3.218 -14.573 1.00 98.38 100 ARG A O 1
ATOM 780 N N . ILE A 1 101 ? 10.475 -3.111 -12.339 1.00 98.31 101 ILE A N 1
ATOM 781 C CA . ILE A 1 101 ? 11.614 -2.186 -12.279 1.00 98.31 101 ILE A CA 1
ATOM 782 C C . ILE A 1 101 ? 12.857 -2.818 -12.917 1.00 98.31 101 ILE A C 1
ATOM 784 O O . ILE A 1 101 ? 13.551 -2.158 -13.680 1.00 98.31 101 ILE A O 1
ATOM 788 N N . VAL A 1 102 ? 13.148 -4.088 -12.627 1.00 98.44 102 VAL A N 1
ATOM 789 C CA . VAL A 1 102 ? 14.300 -4.789 -13.219 1.00 98.44 102 VAL A CA 1
ATOM 790 C C . VAL A 1 102 ? 14.130 -4.969 -14.728 1.00 98.44 102 VAL A C 1
ATOM 792 O O . VAL A 1 102 ? 15.085 -4.741 -15.464 1.00 98.44 102 VAL A O 1
ATOM 795 N N . GLU A 1 103 ? 12.935 -5.335 -15.191 1.00 98.38 103 GLU A N 1
ATOM 796 C CA . GLU A 1 103 ? 12.601 -5.434 -16.617 1.00 98.38 103 GLU A CA 1
ATOM 797 C C . GLU A 1 103 ? 12.794 -4.085 -17.328 1.00 98.38 103 GLU A C 1
ATOM 799 O O . GLU A 1 103 ? 13.462 -4.028 -18.360 1.00 98.38 103 GLU A O 1
ATOM 804 N N . ASP A 1 104 ? 12.297 -2.993 -16.737 1.00 98.25 104 ASP A N 1
ATOM 805 C CA . ASP A 1 104 ? 12.453 -1.636 -17.268 1.00 98.25 104 ASP A CA 1
ATOM 806 C C . ASP A 1 104 ? 13.939 -1.240 -17.343 1.00 98.25 104 ASP A C 1
ATOM 808 O O . ASP A 1 104 ? 14.407 -0.721 -18.357 1.00 98.25 104 ASP A O 1
ATOM 812 N N . LEU A 1 105 ? 14.714 -1.521 -16.288 1.00 98.25 105 LEU A N 1
ATOM 813 C CA . LEU A 1 105 ? 16.152 -1.241 -16.253 1.00 98.25 105 LEU A CA 1
ATOM 814 C C . LEU A 1 105 ? 16.927 -2.050 -17.298 1.00 98.25 105 LEU A C 1
ATOM 816 O O . LEU A 1 105 ? 17.802 -1.496 -17.964 1.00 98.25 105 LEU A O 1
ATOM 820 N N . ALA A 1 106 ? 16.610 -3.336 -17.458 1.00 98.00 106 ALA A N 1
ATOM 821 C CA . ALA A 1 106 ? 17.218 -4.181 -18.479 1.00 98.00 106 ALA A CA 1
ATOM 822 C C . ALA A 1 106 ? 16.925 -3.639 -19.887 1.00 98.00 106 ALA A C 1
ATOM 824 O O . ALA A 1 106 ? 17.850 -3.472 -20.683 1.00 98.00 106 ALA A O 1
ATOM 825 N N . GLY A 1 107 ? 15.673 -3.250 -20.156 1.00 97.81 107 GLY A N 1
ATOM 826 C CA . GLY A 1 107 ? 15.285 -2.635 -21.427 1.00 97.81 107 GLY A CA 1
ATOM 827 C C . GLY A 1 107 ? 16.054 -1.344 -21.730 1.00 97.81 107 GLY A C 1
ATOM 828 O O . GLY A 1 107 ? 16.538 -1.155 -22.846 1.00 97.81 107 GLY A O 1
ATOM 829 N N . LEU A 1 108 ? 16.254 -0.480 -20.729 1.00 97.81 108 LEU A N 1
ATOM 830 C CA . LEU A 1 108 ? 17.045 0.747 -20.891 1.00 97.81 108 LEU A CA 1
ATOM 831 C C . LEU A 1 108 ? 18.514 0.466 -21.245 1.00 97.81 108 LEU A C 1
ATOM 833 O O . LEU A 1 108 ? 19.113 1.215 -22.022 1.00 97.81 108 LEU A O 1
ATOM 837 N N . ILE A 1 109 ? 19.100 -0.599 -20.692 1.00 97.62 109 ILE A N 1
ATOM 838 C CA . ILE A 1 109 ? 20.475 -1.013 -21.004 1.00 97.62 109 ILE A CA 1
ATOM 839 C C . ILE A 1 109 ? 20.568 -1.495 -22.455 1.00 97.62 109 ILE A C 1
ATOM 841 O O . ILE A 1 109 ? 21.475 -1.075 -23.181 1.00 97.62 109 ILE A O 1
ATOM 845 N N . ASP A 1 110 ? 19.615 -2.313 -22.898 1.00 97.50 110 ASP A N 1
ATOM 846 C CA . ASP A 1 110 ? 19.579 -2.830 -24.267 1.00 97.50 110 ASP A CA 1
ATOM 847 C C . ASP A 1 110 ? 19.410 -1.701 -25.293 1.00 97.50 11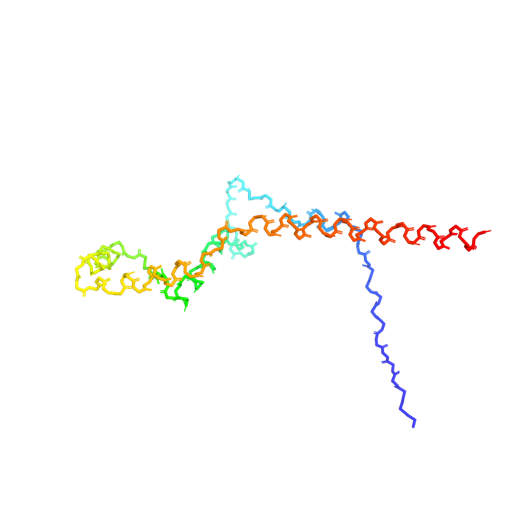0 ASP A C 1
ATOM 849 O O . ASP A 1 110 ? 20.148 -1.628 -26.284 1.00 97.50 110 ASP A O 1
ATOM 853 N N . GLU A 1 111 ? 18.505 -0.756 -25.027 1.00 96.50 111 GLU A N 1
ATOM 854 C CA . GLU A 1 111 ? 18.339 0.438 -25.856 1.00 96.50 111 GLU A CA 1
ATOM 855 C C . GLU A 1 111 ? 19.615 1.280 -25.930 1.00 96.50 111 GLU A C 1
ATOM 857 O O . GLU A 1 111 ? 19.987 1.765 -27.005 1.00 96.50 111 GLU A O 1
ATOM 862 N N . ALA A 1 112 ? 20.286 1.486 -24.794 1.00 96.12 112 ALA A N 1
ATOM 863 C CA . ALA A 1 112 ? 21.528 2.243 -24.744 1.00 96.12 112 ALA A CA 1
ATOM 864 C C . ALA A 1 112 ? 22.627 1.550 -25.563 1.00 96.12 112 ALA A C 1
ATOM 866 O O . ALA A 1 112 ? 23.321 2.213 -26.338 1.00 96.12 112 ALA A O 1
ATOM 867 N N . ALA A 1 113 ? 22.748 0.225 -25.459 1.00 95.31 113 ALA A N 1
ATOM 868 C CA . ALA A 1 113 ? 23.705 -0.558 -26.232 1.00 95.31 113 ALA A CA 1
ATOM 869 C C . ALA A 1 113 ? 23.419 -0.492 -27.743 1.00 95.31 113 ALA A C 1
ATOM 871 O O . ALA A 1 113 ? 24.342 -0.318 -28.543 1.00 95.31 113 ALA A O 1
ATOM 872 N N . ALA A 1 114 ? 22.150 -0.572 -28.152 1.00 94.44 114 ALA A N 1
ATOM 873 C CA . ALA A 1 114 ? 21.753 -0.441 -29.553 1.00 94.44 114 ALA A CA 1
ATOM 874 C C . ALA A 1 114 ? 22.071 0.956 -30.113 1.00 94.44 114 ALA A C 1
ATOM 876 O O . ALA A 1 114 ? 22.675 1.072 -31.182 1.00 94.44 114 ALA A O 1
ATOM 877 N N . LYS A 1 115 ? 21.748 2.020 -29.363 1.00 93.88 115 LYS A N 1
ATOM 878 C CA . LYS A 1 115 ? 22.074 3.412 -29.727 1.00 93.88 115 LYS A CA 1
ATOM 879 C C . LYS A 1 115 ? 23.586 3.621 -29.862 1.00 93.88 115 LYS A C 1
ATOM 881 O O . LYS A 1 115 ? 24.028 4.269 -30.808 1.00 93.88 115 LYS A O 1
ATOM 886 N N . GLN A 1 116 ? 24.385 3.035 -28.967 1.00 91.88 116 GLN A N 1
ATOM 887 C CA . GLN A 1 116 ? 25.849 3.096 -29.044 1.00 91.88 116 GLN A CA 1
ATOM 888 C C . GLN A 1 116 ? 26.398 2.390 -30.289 1.00 91.88 116 GLN A C 1
ATOM 890 O O . GLN A 1 116 ? 27.263 2.951 -30.961 1.00 91.88 116 GLN A O 1
ATOM 895 N N . LYS A 1 117 ? 25.877 1.204 -30.631 1.00 92.69 117 LYS A N 1
ATOM 896 C CA . LYS A 1 117 ? 26.264 0.469 -31.849 1.00 92.69 117 LYS A CA 1
ATOM 897 C C . LYS A 1 117 ? 25.898 1.225 -33.126 1.00 92.69 117 LYS A C 1
ATOM 899 O O . LYS A 1 117 ? 26.713 1.315 -34.036 1.00 92.69 117 LYS A O 1
ATOM 904 N N . ALA A 1 118 ? 24.702 1.806 -33.189 1.00 91.06 118 ALA A N 1
ATOM 905 C CA . ALA A 1 118 ? 24.291 2.611 -34.337 1.00 91.06 118 ALA A CA 1
ATOM 906 C C . ALA A 1 118 ? 25.180 3.858 -34.496 1.00 91.06 118 ALA A C 1
ATOM 908 O O . ALA A 1 118 ? 25.641 4.166 -35.593 1.00 91.06 118 ALA A O 1
ATOM 909 N N . ALA A 1 119 ? 25.488 4.545 -33.390 1.00 88.38 119 ALA A N 1
ATOM 910 C CA . ALA A 1 119 ? 26.364 5.713 -33.403 1.00 88.38 119 ALA A CA 1
ATOM 911 C C . ALA A 1 119 ? 27.810 5.372 -33.805 1.00 88.38 119 ALA A C 1
ATOM 913 O O . ALA A 1 119 ? 28.454 6.169 -34.488 1.00 88.38 119 ALA A O 1
ATOM 914 N N . SER A 1 120 ? 28.337 4.213 -33.398 1.00 90.94 120 SER A N 1
ATOM 915 C CA . SER A 1 120 ? 29.677 3.776 -33.803 1.00 90.94 120 SER A CA 1
ATOM 916 C C . SER A 1 120 ? 29.729 3.346 -35.271 1.00 90.94 120 SER A C 1
ATOM 918 O O . SER A 1 120 ? 30.682 3.701 -35.959 1.00 90.94 120 SER A O 1
ATOM 920 N N . GLN A 1 121 ? 28.693 2.676 -35.781 1.00 87.62 121 GLN A N 1
ATOM 921 C CA . GLN A 1 121 ? 28.575 2.319 -37.201 1.00 87.62 121 GLN A CA 1
ATOM 922 C C . GLN A 1 121 ? 28.481 3.552 -38.103 1.00 87.62 121 GLN A C 1
ATOM 924 O O . GLN A 1 121 ? 29.188 3.623 -39.105 1.00 87.62 121 GLN A O 1
ATOM 929 N N . LEU A 1 122 ? 27.681 4.552 -37.719 1.00 88.44 122 LEU A N 1
ATOM 930 C CA . LEU A 1 122 ? 27.567 5.804 -38.470 1.00 88.44 122 LEU A CA 1
ATOM 931 C C . LEU A 1 122 ? 28.915 6.541 -38.550 1.00 88.44 122 LEU A C 1
ATOM 933 O O . LEU A 1 122 ? 29.273 7.074 -39.594 1.00 88.44 122 LEU A O 1
ATOM 937 N N . LYS A 1 123 ? 29.691 6.538 -37.456 1.00 85.25 123 LYS A N 1
ATOM 938 C CA . LYS A 1 123 ? 31.041 7.124 -37.429 1.00 85.25 123 LYS A CA 1
ATOM 939 C C . LYS A 1 123 ? 32.031 6.372 -38.315 1.00 85.25 123 LYS A C 1
ATOM 941 O O . LYS A 1 123 ? 32.887 7.012 -38.908 1.00 85.25 123 LYS A O 1
ATOM 946 N N . LEU A 1 124 ? 31.919 5.046 -38.399 1.00 83.06 124 LEU A N 1
ATOM 947 C CA . LEU A 1 124 ? 32.788 4.221 -39.239 1.00 83.06 124 LEU A CA 1
ATOM 948 C C . LEU A 1 124 ? 32.489 4.397 -40.734 1.00 83.06 124 LEU A C 1
ATOM 950 O O . LEU A 1 124 ? 33.388 4.283 -41.548 1.00 83.06 124 LEU A O 1
ATOM 954 N N . GLN A 1 125 ? 31.231 4.666 -41.091 1.00 82.25 125 GLN A N 1
ATOM 955 C CA . GLN A 1 125 ? 30.807 4.914 -42.475 1.00 82.25 125 GLN A CA 1
ATOM 956 C C . GLN A 1 125 ? 31.108 6.340 -42.958 1.00 82.25 125 GLN A C 1
ATOM 958 O O . GLN A 1 125 ? 31.109 6.592 -44.158 1.00 82.25 125 GLN A O 1
ATOM 963 N N . ALA A 1 126 ? 31.316 7.273 -42.028 1.00 77.25 126 ALA A N 1
ATOM 964 C CA . ALA A 1 126 ? 31.665 8.662 -42.314 1.00 77.25 126 ALA A CA 1
ATOM 965 C C . ALA A 1 126 ? 33.186 8.927 -42.308 1.00 77.25 126 ALA A C 1
ATOM 967 O O . ALA A 1 126 ? 33.590 10.079 -42.471 1.00 77.25 126 ALA A O 1
ATOM 968 N N . ALA A 1 127 ? 34.001 7.892 -42.080 1.00 59.25 127 ALA A N 1
ATOM 969 C CA . ALA A 1 127 ? 35.464 7.921 -42.091 1.00 59.25 127 ALA A CA 1
ATOM 970 C C . ALA A 1 127 ? 35.998 7.198 -43.334 1.00 59.25 127 ALA A C 1
ATOM 972 O O . ALA A 1 127 ? 37.034 7.659 -43.860 1.00 59.25 127 ALA A O 1
#

InterPro domains:
  IPR050519 Glycosyltransferase 28 family, UgtP subfamily [PTHR43025] (45-113)

Organism: NCBI:txid36881

Secondary structure (DSSP, 8-state):
---------------HHHHHTTS--PPP-SS---SSS---TTHHHHTHHHHHHHTTS------HHHHHHHHHHHHTTTHHHHHHHHHHHHHH--TTHHHHHHHHHHHHHHHHHHHHHHHHHHHHHT-

Radius of gyration: 26.83 Å; chains: 1; bounding box: 55×54×66 Å

pLDDT: mean 78.01, std 24.19, range [32.12, 98.44]

Sequence (127 aa):
MRSTQQPSCRGRLKPLEALLQTRFHPCPPGGLWSSKAAGPCTVMEEDNIPYVVDNKVGTFESKPKKIAQIVSDWFGPKRDELEAMAVRAKAMGRPKATFRIVEDLAGLIDEAAAKQKAASQLKLQAA